Protein AF-A0A6N8BB04-F1 (afdb_monomer)

Radius of gyration: 22.33 Å; Cα contacts (8 Å, |Δi|>4): 309; chains: 1; bounding box: 51×30×57 Å

Solvent-accessible surface area (backbone atoms only — not comparable to full-atom values): 10367 Å² total; per-residue (Å²): 115,42,50,53,73,48,21,60,46,44,4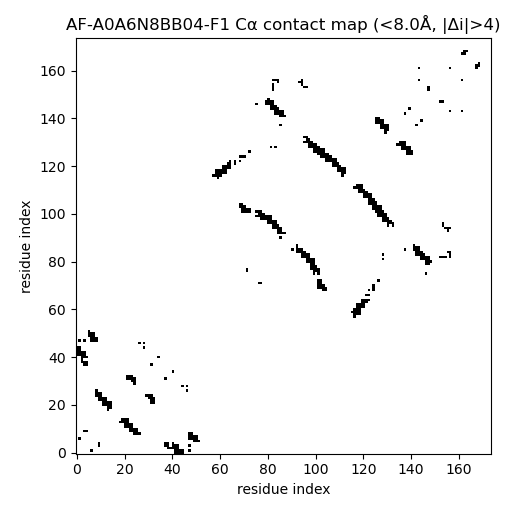5,85,44,65,46,99,80,69,79,45,77,42,42,39,36,78,77,64,83,52,79,37,71,78,52,88,57,49,87,77,38,66,41,87,56,94,81,67,41,70,65,63,92,69,84,84,79,73,72,74,45,76,45,73,58,87,73,67,65,61,43,81,42,94,95,54,54,66,69,39,42,25,32,36,25,47,69,54,74,94,52,69,65,45,53,39,68,24,34,29,67,25,16,33,58,78,46,76,47,77,49,70,42,84,87,74,22,34,32,39,37,39,75,39,64,37,44,33,26,40,25,72,91,79,72,42,75,47,45,45,93,54,34,52,70,47,80,41,89,53,81,81,56,68,57,72,70,46,69,66,62,52,56,65,35,70,68,50,44,50,66,75,73,108

Nearest PDB structures (foldseek):
  4x2w-assembly2_B  TM=4.189E-01  e=6.435E-01  Murine norovirus 1
  7r0d-assembly1_AAA  TM=2.192E-01  e=7.817E+00  Homo sapiens

Structure (mmCIF, N/CA/C/O backbone):
data_AF-A0A6N8BB04-F1
#
_entry.id   AF-A0A6N8BB04-F1
#
loop_
_atom_site.group_PDB
_atom_site.id
_atom_site.type_symbol
_atom_site.label_atom_id
_atom_site.label_alt_id
_atom_site.label_comp_id
_atom_site.label_asym_id
_atom_site.label_entity_id
_atom_site.label_seq_id
_atom_site.pdbx_PDB_ins_code
_atom_site.Cartn_x
_atom_site.Cartn_y
_atom_site.Cartn_z
_atom_site.occupancy
_atom_site.B_iso_or_equiv
_atom_site.auth_seq_id
_atom_site.auth_comp_id
_atom_site.auth_asym_id
_atom_site.auth_atom_id
_atom_site.pdbx_PDB_model_num
ATOM 1 N N . MET A 1 1 ? 20.811 9.110 -29.243 1.00 85.19 1 MET A N 1
ATOM 2 C CA . MET A 1 1 ? 21.400 8.880 -27.906 1.00 85.19 1 MET A CA 1
ATOM 3 C C . MET A 1 1 ? 20.300 8.604 -26.891 1.00 85.19 1 MET A C 1
ATOM 5 O O . MET A 1 1 ? 19.344 9.369 -26.818 1.00 85.19 1 MET A O 1
ATOM 9 N N . ALA A 1 2 ? 20.439 7.516 -26.143 1.00 89.75 2 ALA A N 1
ATOM 10 C CA . ALA A 1 2 ? 19.583 7.096 -25.044 1.00 89.75 2 ALA A CA 1
ATOM 11 C C . ALA A 1 2 ? 19.905 7.868 -23.760 1.00 89.75 2 ALA A C 1
ATOM 13 O O . ALA A 1 2 ? 21.065 8.198 -23.519 1.00 89.75 2 ALA A O 1
ATOM 14 N N . LYS A 1 3 ? 18.889 8.121 -22.931 1.00 94.00 3 LYS A N 1
ATOM 15 C CA . LYS A 1 3 ? 19.053 8.691 -21.591 1.00 94.00 3 LYS A CA 1
ATOM 16 C C . LYS A 1 3 ? 18.949 7.589 -20.532 1.00 94.00 3 LYS A C 1
ATOM 18 O O . LYS A 1 3 ? 17.915 6.924 -20.456 1.00 94.00 3 LYS A O 1
ATOM 23 N N . CYS A 1 4 ? 19.996 7.375 -19.739 1.00 92.06 4 CYS A N 1
ATOM 24 C CA . CYS A 1 4 ? 20.040 6.248 -18.799 1.00 92.06 4 CYS A CA 1
ATOM 25 C C . CYS A 1 4 ? 19.021 6.372 -17.659 1.00 92.06 4 CYS A C 1
ATOM 27 O O . CYS A 1 4 ? 18.408 5.366 -17.309 1.00 92.06 4 CYS A O 1
ATOM 29 N N . ASP A 1 5 ? 18.753 7.585 -17.167 1.00 91.88 5 ASP A N 1
ATOM 30 C CA . ASP A 1 5 ? 17.717 7.869 -16.159 1.00 91.88 5 ASP A CA 1
ATOM 31 C C . ASP A 1 5 ? 16.313 7.408 -16.590 1.00 91.88 5 ASP A C 1
ATOM 33 O O . ASP A 1 5 ? 15.475 7.067 -15.751 1.00 91.88 5 ASP A O 1
ATOM 37 N N . ARG A 1 6 ? 16.053 7.346 -17.901 1.00 93.81 6 ARG A N 1
ATOM 38 C CA . ARG A 1 6 ? 14.779 6.904 -18.494 1.00 93.81 6 ARG A CA 1
ATOM 39 C C . ARG A 1 6 ? 14.745 5.423 -18.855 1.00 93.81 6 ARG A C 1
ATOM 41 O O . ARG A 1 6 ? 13.716 4.949 -19.331 1.00 93.81 6 ARG A O 1
ATOM 48 N N . CYS A 1 7 ? 15.840 4.698 -18.668 1.00 94.06 7 CYS A N 1
ATOM 49 C CA . CYS A 1 7 ? 15.947 3.299 -19.055 1.00 94.06 7 CYS A CA 1
ATOM 50 C C . CYS A 1 7 ? 15.435 2.378 -17.938 1.00 94.06 7 CYS A C 1
ATOM 52 O O . CYS A 1 7 ? 15.806 2.544 -16.780 1.00 94.06 7 CYS A O 1
ATOM 54 N N . ARG A 1 8 ? 14.642 1.354 -18.271 1.00 91.75 8 ARG A N 1
ATOM 55 C CA . ARG A 1 8 ? 14.213 0.288 -17.336 1.00 91.75 8 ARG A CA 1
ATOM 56 C C . ARG A 1 8 ? 15.356 -0.594 -16.876 1.00 91.75 8 ARG A C 1
ATOM 58 O O . ARG A 1 8 ? 15.262 -1.239 -15.843 1.00 91.75 8 ARG A O 1
ATOM 65 N N . ASN A 1 9 ? 16.420 -0.635 -17.669 1.00 93.69 9 ASN A N 1
ATOM 66 C CA . ASN A 1 9 ? 17.630 -1.360 -17.326 1.00 93.69 9 ASN A CA 1
ATOM 67 C C . ASN A 1 9 ? 18.529 -0.562 -16.368 1.00 93.69 9 ASN A C 1
ATOM 69 O O . ASN A 1 9 ? 19.615 -1.040 -16.059 1.00 93.69 9 ASN A O 1
ATOM 73 N N . MET A 1 10 ? 18.127 0.641 -15.938 1.00 93.25 10 MET A N 1
ATOM 74 C CA . MET A 1 10 ? 18.780 1.356 -14.846 1.00 93.25 10 MET A CA 1
ATOM 75 C C . MET A 1 10 ? 18.111 0.976 -13.528 1.00 93.25 10 MET A C 1
ATOM 77 O O . MET A 1 10 ? 16.905 1.164 -13.371 1.00 93.25 10 MET A O 1
ATOM 81 N N . ASP A 1 11 ? 18.909 0.488 -12.589 1.00 91.00 11 ASP A N 1
ATOM 82 C CA . ASP A 1 11 ? 18.474 0.173 -11.235 1.00 91.00 11 ASP A CA 1
ATOM 83 C C . ASP A 1 11 ? 19.105 1.131 -10.224 1.00 91.00 11 ASP A C 1
ATOM 85 O O . ASP A 1 11 ? 20.186 1.685 -10.460 1.00 91.00 11 ASP A O 1
ATOM 89 N N . ILE A 1 12 ? 18.425 1.299 -9.095 1.00 89.94 12 ILE A N 1
ATOM 90 C CA . ILE A 1 12 ? 18.925 2.037 -7.940 1.00 89.94 12 ILE A CA 1
ATOM 91 C C . ILE A 1 12 ? 19.382 1.012 -6.912 1.00 89.94 12 ILE A C 1
ATOM 93 O O . ILE A 1 12 ? 18.606 0.180 -6.443 1.00 89.94 12 ILE A O 1
ATOM 97 N N . LYS A 1 13 ? 20.656 1.077 -6.547 1.00 88.31 13 LYS A N 1
ATOM 98 C CA . LYS A 1 13 ? 21.251 0.219 -5.528 1.00 88.31 13 LYS A CA 1
ATOM 99 C C . LYS A 1 13 ? 21.681 1.053 -4.334 1.00 88.31 13 LYS A C 1
ATOM 101 O O . LYS A 1 13 ? 22.031 2.224 -4.463 1.00 88.31 13 LYS A O 1
ATOM 106 N N . PHE A 1 14 ? 21.705 0.400 -3.181 1.00 85.69 14 PHE A N 1
ATOM 107 C CA . PHE A 1 14 ? 22.260 0.955 -1.958 1.00 85.69 14 PHE A CA 1
ATOM 108 C C . PHE A 1 14 ? 23.604 0.296 -1.654 1.00 85.69 14 PHE A C 1
ATOM 110 O O . PHE A 1 14 ? 23.843 -0.869 -1.998 1.00 85.69 14 PHE A O 1
ATOM 117 N N . ASP A 1 15 ? 24.505 1.049 -1.036 1.00 83.38 15 ASP A N 1
ATOM 118 C CA . ASP A 1 15 ? 25.704 0.494 -0.427 1.00 83.38 15 ASP A CA 1
ATOM 119 C C . ASP A 1 15 ? 25.351 -0.428 0.756 1.00 83.38 15 ASP A C 1
ATOM 121 O O . ASP A 1 15 ? 24.207 -0.523 1.206 1.00 83.38 15 ASP A O 1
ATOM 125 N N . LYS A 1 16 ? 26.349 -1.160 1.262 1.00 83.06 16 LYS A N 1
ATOM 126 C CA . LYS A 1 16 ? 26.143 -2.114 2.365 1.00 83.06 16 LYS A CA 1
ATOM 127 C C . LYS A 1 16 ? 25.685 -1.443 3.664 1.00 83.06 16 LYS A C 1
ATOM 129 O O . LYS A 1 16 ? 25.117 -2.122 4.512 1.00 83.06 16 LYS A O 1
ATOM 134 N N . SER A 1 17 ? 25.965 -0.154 3.828 1.00 79.31 17 SER A N 1
ATOM 135 C CA . SER A 1 17 ? 25.565 0.648 4.983 1.00 79.31 17 SER A CA 1
ATOM 136 C C . SER A 1 17 ? 24.181 1.281 4.827 1.00 79.31 17 SER A C 1
ATOM 138 O O . SER A 1 17 ? 23.714 1.901 5.777 1.00 79.31 17 SER A O 1
ATOM 140 N N . LEU A 1 18 ? 23.520 1.114 3.671 1.00 75.06 18 LEU A N 1
ATOM 141 C CA . LEU A 1 18 ? 22.265 1.783 3.299 1.00 75.06 18 LEU A CA 1
ATOM 142 C C . LEU A 1 18 ? 22.340 3.318 3.401 1.00 75.06 18 LEU A C 1
ATOM 144 O O . LEU A 1 18 ? 21.319 3.992 3.503 1.00 75.06 18 LEU A O 1
ATOM 148 N N . SER A 1 19 ? 23.554 3.864 3.375 1.00 74.81 19 SER A N 1
ATOM 149 C CA . SER A 1 19 ? 23.847 5.291 3.530 1.00 74.81 19 SER A CA 1
ATOM 150 C C . SER A 1 19 ? 24.105 5.983 2.197 1.00 74.81 19 SER A C 1
ATOM 152 O O . SER A 1 19 ? 24.035 7.205 2.108 1.00 74.81 19 SER A O 1
ATOM 154 N N . GLY A 1 20 ? 24.446 5.209 1.168 1.00 80.06 20 GLY A N 1
ATOM 155 C CA . GLY A 1 20 ? 24.812 5.700 -0.151 1.00 80.06 20 GLY A CA 1
ATOM 156 C C . GLY A 1 20 ? 23.990 5.019 -1.233 1.00 80.06 20 GLY A C 1
ATOM 157 O O . GLY A 1 20 ? 23.881 3.794 -1.270 1.00 80.06 20 GLY A O 1
ATOM 158 N N . MET A 1 21 ? 23.431 5.824 -2.132 1.00 86.25 21 MET A N 1
ATOM 159 C CA . MET A 1 21 ? 22.678 5.373 -3.298 1.00 86.25 21 MET A CA 1
ATOM 160 C C . MET A 1 21 ? 23.546 5.494 -4.556 1.00 86.25 21 MET A C 1
ATOM 162 O O . MET A 1 21 ? 24.229 6.500 -4.742 1.00 86.25 21 MET A O 1
ATOM 166 N N . TYR A 1 22 ? 23.510 4.494 -5.435 1.00 87.81 22 TYR A N 1
ATOM 167 C CA . TYR A 1 22 ? 24.170 4.546 -6.741 1.00 87.81 22 TYR A CA 1
ATOM 168 C C . TYR A 1 22 ? 23.318 3.904 -7.835 1.00 87.81 22 TYR A C 1
ATOM 170 O O . TYR A 1 22 ? 22.450 3.071 -7.573 1.00 87.81 22 TYR A O 1
ATOM 178 N N . TYR A 1 23 ? 23.599 4.286 -9.078 1.00 91.44 23 TYR A N 1
ATOM 179 C CA . TYR A 1 23 ? 22.926 3.753 -10.256 1.00 91.44 23 TYR A CA 1
ATOM 180 C C . TYR A 1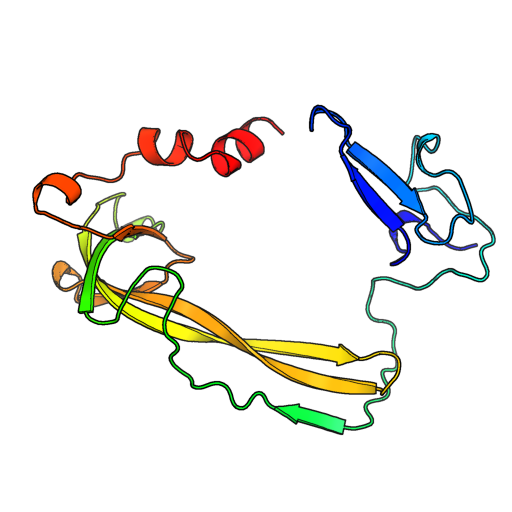 23 ? 23.729 2.610 -10.870 1.00 91.44 23 TYR A C 1
ATOM 182 O O . TYR A 1 23 ? 24.961 2.641 -10.909 1.00 91.44 23 TYR A O 1
ATOM 190 N N . GLU A 1 24 ? 23.029 1.610 -11.394 1.00 93.56 24 GLU A N 1
ATOM 191 C CA . GLU A 1 24 ? 23.631 0.475 -12.091 1.00 93.56 24 GLU A CA 1
ATOM 192 C C . GLU A 1 24 ? 22.865 0.160 -13.377 1.00 93.56 24 GLU A C 1
ATOM 194 O O . GLU A 1 24 ? 21.637 0.220 -13.419 1.00 93.56 24 GLU A O 1
ATOM 199 N N . CYS A 1 25 ? 23.589 -0.179 -14.448 1.00 94.06 25 CYS A N 1
ATOM 200 C CA . CYS A 1 25 ? 22.979 -0.719 -15.656 1.00 94.06 25 CYS A CA 1
ATOM 201 C C . CYS A 1 25 ? 22.882 -2.245 -15.533 1.00 94.06 25 CYS A C 1
ATOM 203 O O . CYS A 1 25 ? 23.895 -2.933 -15.629 1.00 94.06 25 CYS A O 1
ATOM 205 N N . ILE A 1 26 ? 21.668 -2.788 -15.420 1.00 93.50 26 ILE A N 1
ATOM 206 C CA . ILE A 1 26 ? 21.392 -4.236 -15.329 1.00 93.50 26 ILE A CA 1
ATOM 207 C C . ILE A 1 26 ? 21.959 -5.000 -16.540 1.00 93.50 26 ILE A C 1
ATOM 209 O O . ILE A 1 26 ? 22.302 -6.175 -16.448 1.00 93.50 26 ILE A O 1
ATOM 213 N N . LYS A 1 27 ? 22.062 -4.339 -17.699 1.00 94.31 27 LYS A N 1
ATOM 214 C CA . LYS A 1 27 ? 22.616 -4.926 -18.930 1.00 94.31 27 LYS A CA 1
ATOM 215 C C 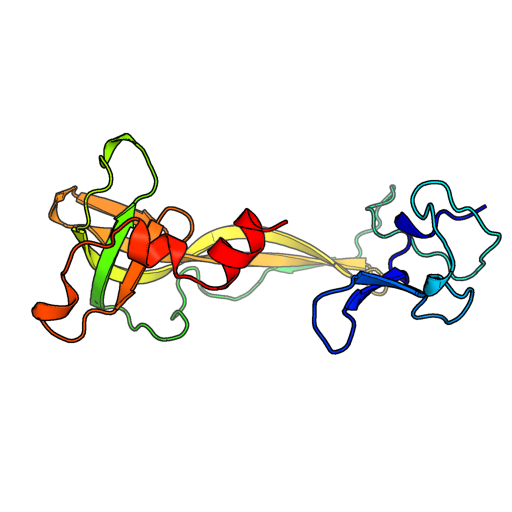. LYS A 1 27 ? 24.136 -4.774 -19.057 1.00 94.31 27 LYS A C 1
ATOM 217 O O . LYS A 1 27 ? 24.684 -5.231 -20.052 1.00 94.31 27 LYS A O 1
ATOM 222 N N . GLY A 1 28 ? 24.803 -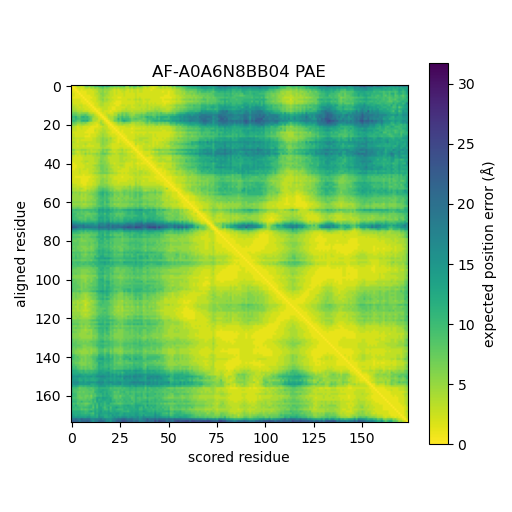4.127 -18.098 1.00 92.12 28 GLY A N 1
ATOM 223 C CA . GLY A 1 28 ? 26.260 -3.964 -18.081 1.00 92.12 28 GLY A CA 1
ATOM 224 C C . GLY A 1 28 ? 26.833 -3.110 -19.217 1.00 92.12 28 GLY A C 1
ATOM 225 O O . GLY A 1 28 ? 28.024 -3.191 -19.486 1.00 92.12 28 GLY A O 1
ATOM 226 N N . VAL A 1 29 ? 26.008 -2.305 -19.899 1.00 91.44 29 VAL A N 1
ATOM 227 C CA . VAL A 1 29 ? 26.437 -1.518 -21.074 1.00 91.44 29 VAL A CA 1
ATOM 228 C C . VAL A 1 29 ? 27.371 -0.367 -20.685 1.00 91.44 29 VAL A C 1
ATOM 230 O O . VAL A 1 29 ? 28.243 0.017 -21.454 1.00 91.44 29 VAL A O 1
ATOM 233 N N . THR A 1 30 ? 27.192 0.196 -19.491 1.00 89.94 30 THR A N 1
ATOM 234 C CA . THR A 1 30 ? 28.004 1.300 -18.971 1.00 89.94 30 THR A CA 1
ATOM 235 C C . THR A 1 30 ? 28.074 1.223 -17.449 1.00 89.94 30 THR A C 1
ATOM 237 O O . THR A 1 30 ? 27.110 0.798 -16.804 1.00 89.94 30 THR A O 1
ATOM 240 N N . ASP A 1 31 ? 29.188 1.672 -16.871 1.00 90.25 31 ASP A N 1
ATOM 241 C CA . ASP A 1 31 ? 29.326 1.818 -15.422 1.00 90.25 31 ASP A CA 1
ATOM 242 C C . ASP A 1 31 ? 28.653 3.118 -14.960 1.00 90.25 31 ASP A C 1
ATOM 244 O O . ASP A 1 31 ? 29.201 4.212 -15.095 1.00 90.25 31 ASP A O 1
ATOM 248 N N . LEU A 1 32 ? 27.429 2.999 -14.442 1.00 91.19 32 LEU A N 1
ATOM 249 C CA . LEU A 1 32 ? 26.659 4.143 -13.955 1.00 91.19 32 LEU A CA 1
ATOM 250 C C . LEU A 1 32 ? 27.110 4.633 -12.569 1.00 91.19 32 LEU A C 1
ATOM 252 O O . LEU A 1 32 ? 26.733 5.738 -12.185 1.00 91.19 32 LEU A O 1
ATOM 256 N N . LYS A 1 33 ? 27.964 3.892 -11.846 1.00 88.12 33 LYS A N 1
ATOM 257 C CA . LYS A 1 33 ? 28.469 4.316 -10.524 1.00 88.12 33 LYS A CA 1
ATOM 258 C C . LYS A 1 33 ? 29.346 5.560 -10.606 1.00 88.12 33 LYS A C 1
ATOM 260 O O . LYS A 1 33 ? 29.449 6.309 -9.642 1.00 88.12 33 LYS A O 1
ATOM 265 N N . GLN A 1 34 ? 29.989 5.767 -11.753 1.00 84.00 34 GLN A N 1
ATOM 266 C CA . GLN A 1 34 ? 30.899 6.889 -11.990 1.00 84.00 34 GLN A CA 1
ATOM 267 C C . GLN A 1 34 ? 30.192 8.116 -12.584 1.00 84.00 34 GLN A C 1
ATOM 269 O O . GLN A 1 34 ? 30.798 9.182 -12.721 1.00 84.00 34 GLN A O 1
ATOM 274 N N . VAL A 1 35 ? 28.910 7.991 -12.939 1.00 87.81 35 VAL A N 1
ATOM 275 C CA . VAL A 1 35 ? 28.139 9.066 -13.565 1.00 87.81 35 VAL A CA 1
ATOM 276 C C . VAL A 1 35 ? 27.626 10.017 -12.485 1.00 87.81 35 VAL A C 1
ATOM 278 O O . VAL A 1 35 ? 26.748 9.670 -11.703 1.00 87.81 35 VAL A O 1
ATOM 281 N N . LYS A 1 36 ? 28.173 11.239 -12.457 1.00 85.00 36 LYS A N 1
ATOM 282 C CA . LYS A 1 36 ? 27.798 12.273 -11.475 1.00 85.00 36 LYS A CA 1
ATOM 283 C C . LYS A 1 36 ? 26.454 12.944 -11.771 1.00 85.00 36 LYS A C 1
ATOM 285 O O . LYS A 1 36 ? 25.742 13.295 -10.842 1.00 85.00 36 LYS A O 1
ATOM 290 N N . ASP A 1 37 ? 26.127 13.127 -13.050 1.00 89.75 37 ASP A N 1
ATOM 291 C CA . ASP A 1 37 ? 24.889 13.767 -13.510 1.00 89.75 37 ASP A CA 1
ATOM 292 C C . ASP A 1 37 ? 24.117 12.799 -14.414 1.00 89.75 37 ASP A C 1
ATOM 294 O O . ASP A 1 37 ? 24.279 12.779 -15.637 1.00 89.75 37 ASP A O 1
ATOM 298 N N . ILE A 1 38 ? 23.321 11.934 -13.783 1.00 89.00 38 ILE A N 1
ATOM 299 C CA . ILE A 1 38 ? 22.586 10.871 -14.475 1.00 89.00 38 ILE A CA 1
ATOM 300 C C . ILE A 1 38 ? 21.442 11.411 -15.345 1.00 89.00 38 ILE A C 1
ATOM 302 O O . ILE A 1 38 ? 21.116 10.808 -16.366 1.00 89.00 38 ILE A O 1
ATOM 306 N N . GLU A 1 39 ? 20.860 12.557 -14.985 1.00 87.75 39 GLU A N 1
ATOM 307 C CA . GLU A 1 39 ? 19.694 13.148 -15.661 1.00 87.75 39 GLU A CA 1
ATOM 308 C C . GLU A 1 39 ? 20.047 13.694 -17.054 1.00 87.75 39 GLU A C 1
ATOM 310 O O . GLU A 1 39 ? 19.235 13.681 -18.000 1.00 87.75 39 GLU A O 1
ATOM 315 N N . ASN A 1 40 ? 21.293 14.152 -17.200 1.00 90.12 40 ASN A N 1
ATOM 316 C CA . ASN A 1 40 ? 21.838 14.659 -18.455 1.00 90.12 40 ASN A CA 1
ATOM 317 C C . ASN A 1 40 ? 22.731 13.652 -19.189 1.00 90.12 40 ASN A C 1
ATOM 319 O O . ASN A 1 40 ? 23.048 13.873 -20.363 1.00 90.12 40 ASN A O 1
ATOM 323 N N . PHE A 1 41 ? 23.083 12.530 -18.558 1.00 92.31 41 PHE A N 1
ATOM 324 C CA . PHE A 1 41 ? 23.911 11.497 -19.168 1.00 92.31 41 PHE A CA 1
ATOM 325 C C . PHE A 1 41 ? 23.215 10.820 -20.358 1.00 92.31 41 PHE A C 1
ATOM 327 O O . PHE A 1 41 ? 22.111 10.271 -20.256 1.00 92.31 41 PHE A O 1
ATOM 334 N N . LYS A 1 42 ? 23.888 10.852 -21.512 1.00 93.06 42 LYS A N 1
ATOM 335 C CA . LYS A 1 42 ? 23.406 10.307 -22.781 1.00 93.06 42 LYS A CA 1
ATOM 336 C C . LYS A 1 42 ? 24.462 9.413 -23.411 1.00 93.06 42 LYS A C 1
ATOM 338 O O . LYS A 1 42 ? 25.621 9.803 -23.487 1.00 93.06 42 LYS A O 1
ATOM 343 N N . ILE A 1 43 ? 24.041 8.259 -23.917 1.00 93.56 43 ILE A N 1
ATOM 344 C CA . ILE A 1 43 ? 24.923 7.296 -24.591 1.00 93.56 43 ILE A CA 1
ATOM 345 C C . ILE A 1 43 ? 24.274 6.729 -25.847 1.00 93.56 43 ILE A C 1
ATOM 347 O O . ILE A 1 43 ? 23.053 6.760 -26.009 1.00 93.56 43 ILE A O 1
ATOM 351 N N . GLU A 1 44 ? 25.074 6.181 -26.750 1.00 94.62 44 GLU A N 1
ATOM 352 C CA . GLU A 1 44 ? 24.564 5.243 -27.747 1.00 94.62 44 GLU A CA 1
ATOM 353 C C . GLU A 1 44 ? 24.408 3.873 -27.084 1.00 94.62 44 GLU A C 1
ATOM 355 O O . GLU A 1 44 ? 25.346 3.350 -26.491 1.00 94.62 44 GLU A O 1
ATOM 360 N N . CYS A 1 45 ? 23.190 3.332 -27.094 1.00 94.19 45 CYS A N 1
ATOM 361 C CA . CYS A 1 45 ? 22.864 2.082 -26.418 1.00 94.19 45 CYS A CA 1
ATOM 362 C C . CYS A 1 45 ? 21.734 1.383 -27.172 1.00 94.19 45 CYS A C 1
ATOM 364 O O . CYS A 1 45 ? 20.609 1.880 -27.215 1.00 94.19 45 CYS A O 1
ATOM 366 N N . ASP A 1 46 ? 22.040 0.224 -27.749 1.00 94.06 46 ASP A N 1
ATOM 367 C CA . ASP A 1 46 ? 21.093 -0.655 -28.443 1.00 94.06 46 ASP A CA 1
ATOM 368 C C . ASP A 1 46 ? 20.203 -1.447 -27.467 1.00 94.06 46 ASP A C 1
ATOM 370 O O . ASP A 1 46 ? 19.188 -2.012 -27.865 1.00 94.06 46 ASP A O 1
ATOM 374 N N . LYS A 1 47 ? 20.572 -1.487 -26.178 1.00 95.31 47 LYS A N 1
ATOM 375 C CA . LYS A 1 47 ? 19.791 -2.102 -25.089 1.00 95.31 47 LYS A CA 1
ATOM 376 C C . LYS A 1 47 ? 18.900 -1.111 -24.341 1.00 95.31 47 LYS A C 1
ATOM 378 O O . LYS A 1 47 ? 18.392 -1.446 -23.268 1.00 95.31 47 LYS A O 1
ATOM 383 N N . PHE A 1 48 ? 18.749 0.116 -24.834 1.00 94.62 48 PHE A N 1
ATOM 384 C CA . PHE A 1 48 ? 17.847 1.074 -24.208 1.00 94.62 48 PHE A CA 1
ATOM 385 C C . PHE A 1 48 ? 16.400 0.576 -24.297 1.00 94.62 48 PHE A C 1
ATOM 387 O O . PHE A 1 48 ? 15.921 0.236 -25.373 1.00 94.62 48 PHE A O 1
ATOM 394 N N . ASP A 1 49 ? 15.713 0.557 -23.156 1.00 92.06 49 ASP A N 1
ATOM 395 C CA . ASP A 1 49 ? 14.287 0.251 -23.058 1.00 92.06 49 ASP A CA 1
ATOM 396 C C . ASP A 1 49 ? 13.637 1.295 -22.147 1.00 92.06 49 ASP A C 1
ATOM 398 O O . ASP A 1 49 ? 14.006 1.409 -20.976 1.00 92.06 49 ASP A O 1
ATOM 402 N N . SER A 1 50 ? 12.707 2.089 -22.675 1.00 92.00 50 SER A N 1
ATOM 403 C CA . SER A 1 50 ? 12.102 3.211 -21.950 1.00 92.00 50 SER A CA 1
ATOM 404 C C . SER A 1 50 ? 11.260 2.723 -20.773 1.00 92.00 50 SER A C 1
ATOM 406 O O . SER A 1 50 ? 10.437 1.819 -20.924 1.00 92.00 50 SER A O 1
ATOM 408 N N . LYS A 1 51 ? 11.416 3.327 -19.589 1.00 91.38 51 LYS A N 1
ATOM 409 C CA . LYS A 1 51 ? 10.577 3.035 -18.406 1.00 91.38 51 LYS A CA 1
ATOM 410 C C . LYS A 1 51 ? 9.213 3.692 -18.439 1.00 91.38 51 LYS A C 1
ATOM 412 O O . LYS A 1 51 ? 8.342 3.327 -17.655 1.00 91.38 51 LYS A O 1
ATOM 417 N N . TYR A 1 52 ? 9.026 4.615 -19.370 1.00 90.38 52 TYR A N 1
ATOM 418 C CA . TYR A 1 52 ? 7.762 5.288 -19.589 1.00 90.38 52 TYR A CA 1
ATOM 419 C C . TYR A 1 52 ? 6.915 4.541 -20.616 1.00 90.38 52 TYR A C 1
ATOM 421 O O . TYR A 1 52 ? 7.396 3.681 -21.356 1.00 90.38 52 TYR A O 1
ATOM 429 N N . ILE A 1 53 ? 5.626 4.861 -20.622 1.00 87.75 53 ILE A N 1
ATOM 430 C CA . ILE A 1 53 ? 4.692 4.406 -21.644 1.00 87.75 53 ILE A CA 1
ATOM 431 C C . ILE A 1 53 ? 4.984 5.185 -22.927 1.00 87.75 53 ILE A C 1
ATOM 433 O O . ILE A 1 53 ? 5.022 6.414 -22.912 1.00 87.75 53 ILE A O 1
ATOM 437 N N . GLU A 1 54 ? 5.179 4.463 -24.025 1.00 87.50 54 GLU A N 1
ATOM 438 C CA . GLU A 1 54 ? 5.413 5.028 -25.352 1.00 87.50 54 GLU A CA 1
ATOM 439 C C . GLU A 1 54 ? 4.240 4.662 -26.261 1.00 87.50 54 GLU A C 1
ATOM 441 O O . GLU A 1 54 ? 3.762 3.528 -26.243 1.00 87.50 54 GLU A O 1
ATOM 446 N N . TYR A 1 55 ? 3.750 5.640 -27.022 1.00 88.38 55 TYR A N 1
ATOM 447 C CA . TYR A 1 55 ? 2.605 5.474 -27.914 1.00 88.38 55 TYR A CA 1
ATOM 448 C C . TYR A 1 55 ? 3.059 5.268 -29.366 1.00 88.38 55 TYR A C 1
ATOM 450 O O . TYR A 1 55 ? 4.080 5.836 -29.763 1.00 88.38 55 TYR A O 1
ATOM 458 N N . PRO A 1 56 ? 2.282 4.531 -30.184 1.00 91.75 56 PRO A N 1
ATOM 459 C CA . PRO A 1 56 ? 1.020 3.861 -29.846 1.00 91.75 56 PRO A CA 1
ATOM 460 C C . PRO A 1 56 ? 1.214 2.561 -29.048 1.00 91.75 56 PRO A C 1
ATOM 462 O O . PRO A 1 56 ? 2.225 1.876 -29.184 1.00 91.75 56 PRO A O 1
ATOM 465 N N . LEU A 1 57 ? 0.209 2.198 -28.244 1.00 90.62 57 LEU A N 1
ATOM 466 C CA . LEU A 1 57 ? 0.152 0.901 -27.570 1.00 90.62 57 LEU A CA 1
ATOM 467 C C . LEU A 1 57 ? -0.679 -0.083 -28.394 1.00 90.62 57 LEU A C 1
ATOM 469 O O . LEU A 1 57 ? -1.826 0.201 -28.733 1.00 90.62 57 LEU A O 1
ATOM 473 N N . THR A 1 58 ? -0.121 -1.262 -28.653 1.00 93.38 58 THR A N 1
ATOM 474 C CA . THR A 1 58 ? -0.872 -2.408 -29.178 1.00 93.38 58 THR A CA 1
ATOM 475 C C . THR A 1 58 ? -1.321 -3.273 -28.010 1.00 93.38 58 THR A C 1
ATOM 477 O O . THR A 1 58 ? -0.491 -3.619 -27.170 1.00 93.38 58 THR A O 1
ATOM 480 N N . ILE A 1 59 ? -2.609 -3.623 -27.971 1.00 96.06 59 ILE A N 1
ATOM 481 C CA . ILE A 1 59 ? -3.212 -4.494 -26.955 1.00 96.06 59 ILE A CA 1
ATOM 482 C C . ILE A 1 59 ? -3.754 -5.742 -27.652 1.00 96.06 59 ILE A C 1
ATOM 484 O O . ILE A 1 59 ? -4.654 -5.643 -28.483 1.00 96.06 59 ILE A O 1
ATOM 488 N N . ASN A 1 60 ? -3.211 -6.908 -27.307 1.00 97.31 60 ASN A N 1
ATOM 489 C CA . ASN A 1 60 ? -3.618 -8.200 -27.869 1.00 97.31 60 ASN A CA 1
ATOM 490 C C . ASN A 1 60 ? -4.739 -8.872 -27.060 1.00 97.31 60 ASN A C 1
ATOM 492 O O . ASN A 1 60 ? -5.385 -9.793 -27.550 1.00 97.31 60 ASN A O 1
ATOM 496 N N . GLY A 1 61 ? -4.973 -8.427 -25.824 1.00 97.44 61 GLY A N 1
ATOM 497 C CA . GLY A 1 61 ? -6.017 -8.958 -24.953 1.00 97.44 61 GLY A CA 1
ATOM 498 C C . GLY A 1 61 ? -6.122 -8.186 -23.642 1.00 97.44 61 GLY A C 1
ATOM 499 O O . GLY A 1 61 ? -5.203 -7.447 -23.279 1.00 97.44 61 GLY A O 1
ATOM 500 N N . ILE A 1 62 ? -7.245 -8.362 -22.944 1.00 97.38 62 ILE A N 1
ATOM 501 C CA . ILE A 1 62 ? -7.485 -7.810 -21.608 1.00 97.38 62 ILE A CA 1
ATOM 502 C C . ILE A 1 62 ? -7.809 -8.965 -20.666 1.00 97.38 62 ILE A C 1
ATOM 504 O O . ILE A 1 62 ? -8.739 -9.732 -20.913 1.00 97.38 62 ILE A O 1
ATOM 508 N N . GLU A 1 63 ? -7.064 -9.057 -19.574 1.00 97.12 63 GLU A N 1
ATOM 509 C CA . GLU A 1 63 ? -7.290 -10.024 -18.507 1.00 97.12 63 GLU A CA 1
ATOM 510 C C . GLU A 1 63 ? -7.769 -9.297 -17.258 1.00 97.12 63 GLU A C 1
ATOM 512 O O . GLU A 1 63 ? -7.093 -8.409 -16.743 1.00 97.12 63 GLU A O 1
ATOM 517 N N . LEU A 1 64 ? -8.945 -9.674 -16.762 1.00 95.31 64 LEU A N 1
ATOM 518 C CA . LEU A 1 64 ? -9.495 -9.128 -15.526 1.00 95.31 64 LEU A CA 1
ATOM 519 C C . LEU A 1 64 ? -9.143 -10.046 -14.356 1.00 95.31 64 LEU A C 1
ATOM 521 O O . LEU A 1 64 ? -9.313 -11.267 -14.447 1.00 95.31 64 LEU A O 1
ATOM 525 N N . SER A 1 65 ? -8.696 -9.457 -13.248 1.00 87.75 65 SER A N 1
ATOM 526 C CA . SER A 1 65 ? -8.466 -10.191 -12.007 1.00 87.75 65 SER A CA 1
ATOM 527 C C . SER A 1 65 ? -9.751 -10.875 -11.538 1.00 87.75 65 SER A C 1
ATOM 529 O O . SER A 1 65 ? -10.845 -10.303 -11.562 1.00 87.75 65 SER A O 1
ATOM 531 N N . LYS A 1 66 ? -9.593 -12.123 -11.091 1.00 89.88 66 LYS A N 1
ATOM 532 C CA . LYS A 1 66 ? -10.650 -12.923 -10.458 1.00 89.88 66 LYS A CA 1
ATOM 533 C C . LYS A 1 66 ? -10.650 -12.774 -8.935 1.00 89.88 66 LYS A C 1
ATOM 535 O O . LYS A 1 66 ? -11.368 -13.503 -8.255 1.00 89.88 66 LYS A O 1
ATOM 540 N N . GLU A 1 67 ? -9.828 -11.876 -8.399 1.00 89.25 67 GLU A N 1
ATOM 541 C CA . GLU A 1 67 ? -9.760 -11.619 -6.966 1.00 89.25 67 GLU A CA 1
ATOM 542 C C . GLU A 1 67 ? -11.097 -11.075 -6.446 1.00 89.25 67 GLU A C 1
ATOM 544 O O . GLU A 1 67 ? -11.768 -10.286 -7.130 1.00 89.25 67 GLU A O 1
ATOM 549 N N . PRO A 1 68 ? -11.493 -11.479 -5.228 1.00 90.88 68 PRO A N 1
ATOM 550 C CA . PRO A 1 68 ? -12.696 -10.962 -4.601 1.00 90.88 68 PRO A CA 1
ATOM 551 C C . PRO A 1 68 ? -12.550 -9.466 -4.294 1.00 90.88 68 PRO A C 1
ATOM 553 O O . PRO A 1 68 ? -11.450 -8.949 -4.110 1.00 90.88 68 PRO A O 1
ATOM 556 N N . ALA A 1 69 ? -13.682 -8.767 -4.183 1.00 90.44 69 ALA A N 1
ATOM 557 C CA . ALA A 1 69 ? -13.707 -7.357 -3.783 1.00 90.44 69 ALA A CA 1
ATOM 558 C C . ALA A 1 69 ? -13.249 -7.134 -2.329 1.00 90.44 69 ALA A C 1
ATOM 560 O O . ALA A 1 69 ? -12.880 -6.023 -1.966 1.00 90.44 69 ALA A O 1
ATOM 561 N N . ILE A 1 70 ? -13.283 -8.182 -1.502 1.00 91.69 70 ILE A N 1
ATOM 562 C CA . ILE A 1 70 ? -12.798 -8.172 -0.122 1.00 91.69 70 ILE A CA 1
ATOM 563 C C . ILE A 1 70 ? -11.876 -9.373 0.053 1.00 91.69 70 ILE A C 1
ATOM 565 O O . ILE A 1 70 ? -12.269 -10.504 -0.248 1.00 91.69 70 ILE A O 1
ATOM 569 N N . SER A 1 71 ? -10.666 -9.133 0.538 1.00 89.06 71 SER A N 1
ATOM 570 C CA . SER A 1 71 ? -9.672 -10.154 0.853 1.00 89.06 71 SER A CA 1
ATOM 571 C C . SER A 1 71 ? -9.298 -10.104 2.339 1.00 89.06 71 SER A C 1
ATOM 573 O O . SER A 1 71 ? -9.629 -9.162 3.063 1.00 89.06 71 SER A O 1
ATOM 575 N N . GLN A 1 72 ? -8.652 -11.163 2.833 1.00 82.44 72 GLN A N 1
ATOM 576 C CA . GLN A 1 72 ? -8.060 -11.137 4.170 1.00 82.44 72 GLN A CA 1
ATOM 577 C C . GLN A 1 72 ? -6.715 -10.420 4.101 1.00 82.44 72 GLN A C 1
ATOM 579 O O . GLN A 1 72 ? -5.840 -10.844 3.346 1.00 82.44 72 GLN A O 1
ATOM 584 N N . GLY A 1 73 ? -6.550 -9.365 4.896 1.00 73.56 73 GLY A N 1
ATOM 585 C CA . GLY A 1 73 ? -5.279 -8.664 4.985 1.00 73.56 73 GLY A CA 1
ATOM 586 C C . GLY A 1 73 ? -4.225 -9.432 5.769 1.00 73.56 73 GLY A C 1
ATOM 587 O O . GLY A 1 73 ? -4.498 -10.329 6.574 1.00 73.56 73 GLY A O 1
ATOM 588 N N . LEU A 1 74 ? -2.974 -9.054 5.536 1.00 68.00 74 LEU A N 1
ATOM 589 C CA . LEU A 1 74 ? -1.820 -9.623 6.220 1.00 68.00 74 LEU A CA 1
ATOM 590 C C . LEU A 1 74 ? -1.853 -9.261 7.714 1.00 68.00 74 LEU A C 1
ATOM 592 O O . LEU A 1 74 ? -1.674 -8.110 8.100 1.00 68.00 74 LEU A O 1
ATOM 596 N N . GLY A 1 75 ? -2.057 -10.267 8.568 1.00 82.94 75 GLY A N 1
ATOM 597 C CA . GLY A 1 75 ? -1.918 -10.147 10.026 1.00 82.94 75 GLY A CA 1
ATOM 598 C C . GLY A 1 75 ? -3.181 -9.748 10.799 1.00 82.94 75 GLY A C 1
ATOM 599 O O . GLY A 1 75 ? -3.150 -9.787 12.031 1.00 82.94 75 GLY A O 1
ATOM 600 N N . CYS A 1 76 ? -4.291 -9.442 10.119 1.00 89.94 76 CYS A N 1
ATOM 601 C CA . CYS A 1 76 ? -5.597 -9.183 10.737 1.00 89.94 76 CYS A CA 1
ATOM 602 C C . CYS A 1 76 ? -6.683 -10.092 10.148 1.00 89.94 76 CYS A C 1
ATOM 604 O O . CYS A 1 76 ? -6.634 -10.492 8.988 1.00 89.94 76 CYS A O 1
ATOM 606 N N . LYS A 1 77 ? -7.682 -10.426 10.959 1.00 93.00 77 LYS A N 1
ATOM 607 C CA . LYS A 1 77 ? -8.878 -11.181 10.581 1.00 93.00 77 LYS A CA 1
ATOM 608 C C . LYS A 1 77 ? -10.092 -10.278 10.712 1.00 93.00 77 LYS A C 1
ATOM 610 O O . LYS A 1 77 ? -10.155 -9.469 11.633 1.00 93.00 77 LYS A O 1
ATOM 615 N N . THR A 1 78 ? -11.066 -10.426 9.817 1.00 95.06 78 THR A N 1
ATOM 616 C CA . THR A 1 78 ? -12.349 -9.719 9.923 1.00 95.06 78 THR A CA 1
ATOM 617 C C . THR A 1 78 ? -12.933 -9.882 11.329 1.00 95.06 78 THR A C 1
ATOM 619 O O . THR A 1 78 ? -12.998 -10.996 11.849 1.00 95.06 78 THR A O 1
ATOM 622 N N . GLY A 1 79 ? -13.338 -8.770 11.939 1.00 94.69 79 GLY A N 1
ATOM 623 C CA . GLY A 1 79 ? -13.819 -8.702 13.318 1.00 94.69 79 GLY A CA 1
ATOM 624 C C . GLY A 1 79 ? -12.742 -8.384 14.361 1.00 94.69 79 GLY A C 1
ATOM 625 O O . GLY A 1 79 ? -13.102 -8.090 15.497 1.00 94.69 79 GLY A O 1
ATOM 626 N N . ASP A 1 80 ? -11.452 -8.400 14.004 1.00 95.38 80 ASP A N 1
ATOM 627 C CA . ASP A 1 80 ? -10.388 -7.958 14.909 1.00 95.38 80 ASP A CA 1
ATOM 628 C C . ASP A 1 80 ? -10.614 -6.501 15.338 1.00 95.38 80 ASP A C 1
ATOM 630 O O . ASP A 1 80 ? -10.982 -5.640 14.532 1.00 95.38 80 ASP A O 1
ATOM 634 N N . LEU A 1 81 ? -10.347 -6.225 16.615 1.00 96.69 81 LEU A N 1
ATOM 635 C CA . LEU A 1 81 ? -10.354 -4.871 17.151 1.00 96.69 81 LEU A CA 1
ATOM 636 C C . LEU A 1 81 ? -9.071 -4.147 16.752 1.00 96.69 81 LEU A C 1
ATOM 638 O O . LEU A 1 81 ? -7.966 -4.684 16.865 1.00 96.69 81 LEU A O 1
ATOM 642 N N . ILE A 1 82 ? -9.230 -2.913 16.300 1.00 96.25 82 ILE A N 1
ATOM 643 C CA . ILE A 1 82 ? -8.169 -2.063 15.774 1.00 96.25 82 ILE A CA 1
ATOM 644 C C . ILE A 1 82 ? -8.199 -0.739 16.524 1.00 96.25 82 ILE A C 1
ATOM 646 O O . ILE A 1 82 ? -9.266 -0.161 16.710 1.00 96.25 82 ILE A O 1
ATOM 650 N N . LYS A 1 83 ? -7.038 -0.219 16.910 1.00 97.00 83 LYS A N 1
ATOM 651 C CA . LYS A 1 83 ? -6.911 1.205 17.216 1.00 97.00 83 LYS A CA 1
ATOM 652 C C . LYS A 1 83 ? -6.600 1.934 15.926 1.00 97.00 83 LYS A C 1
ATOM 654 O O . LYS A 1 83 ? -5.760 1.473 15.155 1.00 97.00 83 LYS A O 1
ATOM 659 N N . VAL A 1 84 ? -7.278 3.043 15.676 1.00 97.44 84 VAL A N 1
ATOM 660 C CA . VAL A 1 84 ? -7.126 3.801 14.436 1.00 97.44 84 VAL A CA 1
ATOM 661 C C . VAL A 1 84 ? -7.109 5.292 14.725 1.00 97.44 84 VAL A C 1
ATOM 663 O O . VAL A 1 84 ? -8.010 5.816 15.371 1.00 97.44 84 VAL A O 1
ATOM 666 N N . ARG A 1 85 ? -6.085 5.980 14.228 1.00 97.69 85 ARG A N 1
ATOM 667 C CA . ARG A 1 85 ? -5.960 7.435 14.215 1.00 97.69 85 ARG A CA 1
ATOM 668 C C . ARG A 1 85 ? -6.021 7.904 12.757 1.00 97.69 85 ARG A C 1
ATOM 670 O O . ARG A 1 85 ? -5.027 7.774 12.038 1.00 97.69 85 ARG A O 1
ATOM 677 N N . PRO A 1 86 ? -7.184 8.384 12.282 1.00 97.75 86 PRO A N 1
ATOM 678 C CA . PRO A 1 86 ? -7.322 8.931 10.937 1.00 97.75 86 PRO A CA 1
ATOM 679 C C . PRO A 1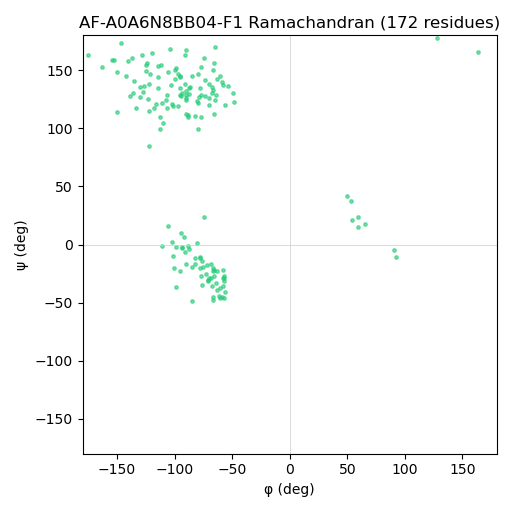 86 ? -6.417 10.149 10.724 1.00 97.75 86 PRO A C 1
ATOM 681 O O . PRO A 1 86 ? -6.231 10.952 11.636 1.00 97.75 86 PRO A O 1
ATOM 684 N N . CYS A 1 87 ? -5.894 10.312 9.508 1.00 96.62 87 CYS A N 1
ATOM 685 C CA . CYS A 1 87 ? -4.979 11.411 9.187 1.00 96.62 87 CYS A CA 1
ATOM 686 C C . CYS A 1 87 ? -5.686 12.740 8.864 1.00 96.62 87 CYS A C 1
ATOM 688 O O . CYS A 1 87 ? -5.031 13.776 8.838 1.00 96.62 87 CYS A O 1
ATOM 690 N N . ALA A 1 88 ? -6.992 12.733 8.567 1.00 96.19 88 ALA A N 1
ATOM 691 C CA . ALA A 1 88 ? -7.701 13.954 8.181 1.00 96.19 88 ALA A CA 1
ATOM 692 C C . ALA A 1 88 ? -7.933 14.891 9.380 1.00 96.19 88 ALA A C 1
ATOM 694 O O . ALA A 1 88 ? -8.288 14.444 10.472 1.00 96.19 88 ALA A O 1
ATOM 695 N N . GLU A 1 89 ? -7.800 16.200 9.147 1.00 95.69 89 GLU A N 1
ATOM 696 C CA . GLU A 1 89 ? -7.877 17.242 10.184 1.00 95.69 89 GLU A CA 1
ATOM 697 C C . GLU A 1 89 ? -9.199 17.234 10.969 1.00 95.69 89 GLU A C 1
ATOM 699 O O . GLU A 1 89 ? -9.203 17.527 12.164 1.00 95.69 89 GLU A O 1
ATOM 704 N N . GLU A 1 90 ? -10.311 16.833 10.334 1.00 95.94 90 GLU A N 1
ATOM 705 C CA . GLU A 1 90 ? -11.637 16.749 10.971 1.00 95.94 90 GLU A CA 1
ATOM 706 C C . GLU A 1 90 ? -11.667 15.821 12.200 1.00 95.94 90 GLU A C 1
ATOM 708 O O . GLU A 1 90 ? -12.524 15.977 13.068 1.00 95.94 90 GLU A O 1
ATOM 713 N N . TYR A 1 91 ? -10.719 14.883 12.299 1.00 95.62 91 TYR A N 1
ATOM 714 C CA . TYR A 1 91 ? -10.614 13.938 13.412 1.00 95.62 91 TYR A CA 1
ATOM 715 C C . TYR A 1 91 ? -9.677 14.405 14.526 1.00 95.62 91 TYR A C 1
ATOM 717 O O . TYR A 1 91 ? -9.546 13.703 15.526 1.00 95.62 91 TYR A O 1
ATOM 725 N N . GLN A 1 92 ? -9.029 15.566 14.371 1.00 94.81 92 GLN A N 1
ATOM 726 C CA . GLN A 1 92 ? -8.230 16.226 15.410 1.00 94.81 92 GLN A CA 1
ATOM 727 C C . GLN A 1 92 ? -7.223 15.291 16.096 1.00 94.81 92 GLN A C 1
ATOM 729 O O . GLN A 1 92 ? -7.066 15.320 17.314 1.00 94.81 92 GLN A O 1
ATOM 734 N N . ASN A 1 93 ? -6.555 14.433 15.316 1.00 94.44 93 ASN A N 1
ATOM 735 C CA . ASN A 1 93 ? -5.567 13.470 15.813 1.00 94.44 93 ASN A CA 1
ATOM 736 C C . ASN A 1 93 ? -6.094 12.459 16.849 1.00 94.44 93 ASN A C 1
ATOM 738 O O . ASN A 1 93 ? -5.303 11.775 17.497 1.00 94.44 93 ASN A O 1
ATOM 742 N N . LYS A 1 94 ? -7.414 12.320 16.989 1.00 96.19 94 LYS A N 1
ATOM 743 C CA . LYS A 1 94 ? -8.018 11.386 17.932 1.00 96.19 94 LYS A CA 1
ATOM 744 C C . LYS A 1 94 ? -7.803 9.937 17.485 1.00 96.19 94 LYS A C 1
ATOM 746 O O . LYS A 1 94 ? -7.960 9.601 16.309 1.00 96.19 94 LYS A O 1
ATOM 751 N N . THR A 1 95 ? -7.488 9.074 18.449 1.00 97.56 95 THR A N 1
ATOM 752 C CA . THR A 1 95 ? -7.491 7.620 18.261 1.00 97.56 95 THR A CA 1
ATOM 753 C C . THR A 1 95 ? -8.862 7.058 18.615 1.00 97.56 95 THR A C 1
ATOM 755 O O . THR A 1 95 ? -9.483 7.451 19.601 1.00 97.56 95 THR A O 1
ATOM 758 N N . PHE A 1 96 ? -9.346 6.127 17.801 1.00 97.50 96 PHE A N 1
ATOM 759 C CA . PHE A 1 96 ? -10.636 5.476 17.965 1.00 97.50 96 PHE A CA 1
ATOM 760 C C . PHE A 1 96 ? -10.480 3.960 18.037 1.00 97.50 96 PHE A C 1
ATOM 762 O O . PHE A 1 96 ? -9.548 3.383 17.470 1.00 97.50 96 PHE A O 1
ATOM 769 N N . LEU A 1 97 ? -11.459 3.313 18.667 1.00 97.69 97 LEU A N 1
ATOM 770 C CA . LEU A 1 97 ? -11.694 1.884 18.513 1.00 97.69 97 LEU A CA 1
ATOM 771 C C . LEU A 1 97 ? -12.396 1.622 17.175 1.00 97.69 97 LEU A C 1
ATOM 773 O O . LEU A 1 97 ? -13.437 2.210 16.877 1.00 97.69 97 LEU A O 1
ATOM 777 N N . GLY A 1 98 ? -11.844 0.707 16.393 1.00 97.56 98 GLY A N 1
ATOM 778 C CA . GLY A 1 98 ? -12.383 0.252 15.123 1.00 97.56 98 GLY A CA 1
ATOM 779 C C . GLY A 1 98 ? -12.484 -1.269 15.040 1.00 97.56 98 GLY A C 1
ATOM 780 O O . GLY A 1 98 ? -11.868 -2.001 15.812 1.00 97.56 98 GLY A O 1
ATOM 781 N N . ILE A 1 99 ? -13.272 -1.737 14.077 1.00 97.44 99 ILE A N 1
ATOM 782 C CA . ILE A 1 99 ? -13.469 -3.150 13.750 1.00 97.44 99 ILE A CA 1
ATOM 783 C C . ILE A 1 99 ? -12.940 -3.368 12.337 1.00 97.44 99 ILE A C 1
ATOM 785 O O . ILE A 1 99 ? -13.413 -2.735 11.388 1.00 97.44 99 ILE A O 1
ATOM 789 N N . TYR A 1 100 ? -11.963 -4.255 12.188 1.00 97.25 100 TYR A N 1
ATOM 790 C CA . TYR A 1 100 ? -11.396 -4.588 10.887 1.00 97.25 100 TYR A CA 1
ATOM 791 C C . TYR A 1 100 ? -12.401 -5.380 10.044 1.00 97.25 100 TYR A C 1
ATOM 793 O O . TYR A 1 100 ? -12.913 -6.412 10.479 1.00 97.25 100 TYR A O 1
ATOM 801 N N . LEU A 1 101 ? -12.682 -4.918 8.827 1.00 95.94 101 LEU A N 1
ATOM 802 C CA . LEU A 1 101 ? -13.629 -5.564 7.914 1.00 95.94 101 LEU A CA 1
ATOM 803 C C . LEU A 1 101 ? -12.937 -6.514 6.924 1.00 95.94 101 LEU A C 1
ATOM 805 O O . LEU A 1 101 ? -13.567 -7.449 6.429 1.00 95.94 101 LEU A O 1
ATOM 809 N N . GLY A 1 102 ? -11.646 -6.307 6.675 1.00 95.62 102 GLY A N 1
ATOM 810 C CA . GLY A 1 102 ? -10.889 -6.941 5.598 1.00 95.62 102 GLY A CA 1
ATOM 811 C C . GLY A 1 102 ? -10.167 -5.893 4.756 1.00 95.62 102 GLY A C 1
ATOM 812 O O . GLY A 1 102 ? -10.321 -4.689 4.979 1.00 95.62 102 GLY A O 1
ATOM 813 N N . ASP A 1 103 ? -9.405 -6.356 3.774 1.00 95.25 103 ASP A N 1
ATOM 814 C CA . ASP A 1 103 ? -8.820 -5.492 2.758 1.00 95.25 103 ASP A CA 1
ATOM 815 C C . ASP A 1 103 ? -9.839 -5.363 1.619 1.00 95.25 103 ASP A C 1
ATOM 817 O O . ASP A 1 103 ? -10.147 -6.331 0.921 1.00 95.25 103 ASP A O 1
ATOM 821 N N . ILE A 1 104 ? -10.430 -4.176 1.476 1.00 94.88 104 ILE A N 1
ATOM 822 C CA . ILE A 1 104 ? -11.511 -3.898 0.522 1.00 94.88 104 ILE A CA 1
ATOM 823 C C . ILE A 1 104 ? -10.937 -3.205 -0.711 1.00 94.88 104 ILE A C 1
ATOM 825 O O . ILE A 1 104 ? -10.037 -2.378 -0.596 1.00 94.88 104 ILE A O 1
ATOM 829 N N . ASP A 1 105 ? -11.467 -3.545 -1.883 1.00 94.00 105 ASP A N 1
ATOM 830 C CA . ASP A 1 105 ? -11.155 -2.896 -3.155 1.00 94.00 105 ASP A CA 1
ATOM 831 C C . ASP A 1 105 ? -11.427 -1.382 -3.098 1.00 94.00 105 ASP A C 1
ATOM 833 O O . ASP A 1 105 ? -12.556 -0.942 -2.868 1.00 94.00 105 ASP A O 1
ATOM 837 N N . ILE A 1 106 ? -10.377 -0.594 -3.324 1.00 94.31 106 ILE A N 1
ATOM 838 C CA . ILE A 1 106 ? -10.409 0.871 -3.399 1.00 94.31 106 ILE A CA 1
ATOM 839 C C . ILE A 1 106 ? -10.159 1.393 -4.819 1.00 94.31 106 ILE A C 1
ATOM 841 O O . ILE A 1 106 ? -10.162 2.606 -5.038 1.00 94.31 106 ILE A O 1
ATOM 845 N N . GLY A 1 107 ? -9.923 0.514 -5.793 1.00 93.25 107 GLY A N 1
ATOM 846 C CA . GLY A 1 107 ? -9.676 0.918 -7.167 1.00 93.25 107 GLY A CA 1
ATOM 847 C C . GLY A 1 107 ? -9.051 -0.168 -8.030 1.00 93.25 107 GLY A C 1
ATOM 848 O O . GLY A 1 107 ? -8.491 -1.153 -7.562 1.00 93.25 107 GLY A O 1
ATOM 849 N N . LEU A 1 108 ? -9.097 0.060 -9.339 1.00 93.75 108 LEU A N 1
ATOM 850 C CA . LEU A 1 108 ? -8.467 -0.813 -10.321 1.00 93.75 108 LEU A CA 1
ATOM 851 C C . LEU A 1 108 ? -7.080 -0.287 -10.688 1.00 93.75 108 LEU A C 1
ATOM 853 O O . LEU A 1 108 ? -6.874 0.922 -10.802 1.00 93.75 108 LEU A O 1
ATOM 857 N N . HIS A 1 109 ? -6.147 -1.197 -10.937 1.00 92.88 109 HIS A N 1
ATOM 858 C CA . HIS A 1 109 ? -4.866 -0.881 -11.559 1.00 92.88 109 HIS A CA 1
ATOM 859 C C . HIS A 1 109 ? -4.714 -1.686 -12.848 1.00 92.88 109 HIS A C 1
ATOM 861 O O . HIS A 1 109 ? -5.191 -2.815 -12.944 1.00 92.88 109 HIS A O 1
ATOM 867 N N . ALA A 1 110 ? -4.054 -1.107 -13.848 1.00 93.56 110 ALA A N 1
ATOM 868 C CA . ALA A 1 110 ? -3.815 -1.758 -15.129 1.00 93.56 110 ALA A CA 1
ATOM 869 C C . ALA A 1 110 ? -2.313 -1.831 -15.417 1.00 93.56 110 ALA A C 1
ATOM 871 O O . ALA A 1 110 ? -1.584 -0.864 -15.195 1.00 93.56 110 ALA A O 1
ATOM 872 N N . SER A 1 111 ? -1.856 -2.971 -15.929 1.00 92.31 111 SER A N 1
ATOM 873 C CA . SER A 1 111 ? -0.463 -3.211 -16.305 1.00 92.31 111 SER A CA 1
ATOM 874 C C . SER A 1 111 ? -0.399 -3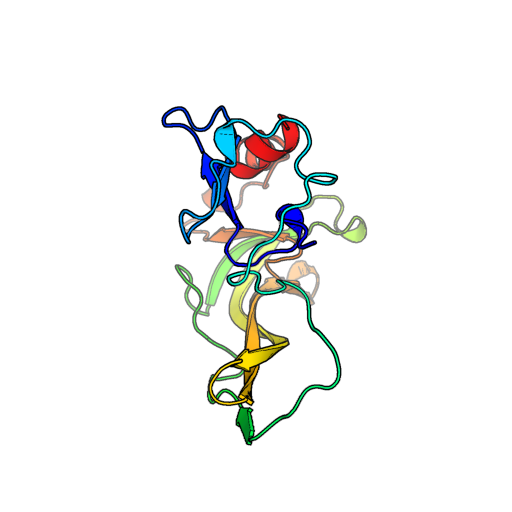.918 -17.653 1.00 92.31 111 SER A C 1
ATOM 876 O O . SER A 1 111 ? -1.088 -4.910 -17.873 1.00 92.31 111 SER A O 1
ATOM 878 N N . LEU A 1 112 ? 0.414 -3.400 -18.575 1.00 92.56 112 LEU A N 1
ATOM 879 C CA . LEU A 1 112 ? 0.603 -3.987 -19.900 1.00 92.56 112 LEU A CA 1
ATOM 880 C C . LEU A 1 112 ? 1.864 -4.851 -19.917 1.00 92.56 112 LEU A C 1
ATOM 882 O O . LEU A 1 112 ? 2.976 -4.340 -19.754 1.00 92.56 112 LEU A O 1
ATOM 886 N N . ASN A 1 113 ? 1.711 -6.142 -20.201 1.00 91.94 113 ASN A N 1
ATOM 887 C CA . ASN A 1 113 ? 2.845 -6.996 -20.527 1.00 91.94 113 ASN A CA 1
ATOM 888 C C . ASN A 1 113 ? 3.396 -6.604 -21.910 1.00 91.94 113 ASN A C 1
ATOM 890 O O . ASN A 1 113 ? 2.683 -6.652 -22.911 1.00 91.94 113 ASN A O 1
ATOM 894 N N . ARG A 1 114 ? 4.669 -6.199 -21.983 1.00 86.88 114 ARG A N 1
ATOM 895 C CA . ARG A 1 114 ? 5.279 -5.702 -23.229 1.00 86.88 114 ARG A CA 1
ATOM 896 C C . ARG A 1 114 ? 5.550 -6.788 -24.263 1.00 86.88 114 ARG A C 1
ATOM 898 O O . ARG A 1 114 ? 5.573 -6.452 -25.446 1.00 86.88 114 ARG A O 1
ATOM 905 N N . ASP A 1 115 ? 5.731 -8.031 -23.839 1.00 90.56 115 ASP A N 1
ATOM 906 C CA . ASP A 1 115 ? 6.062 -9.144 -24.727 1.00 90.56 115 ASP A CA 1
ATOM 907 C C . ASP A 1 115 ? 4.786 -9.727 -25.334 1.00 90.56 115 ASP A C 1
ATOM 909 O O . ASP A 1 115 ? 4.668 -9.859 -26.551 1.00 90.56 115 ASP A O 1
ATOM 913 N N . THR A 1 116 ? 3.785 -9.999 -24.494 1.00 95.50 116 THR A N 1
ATOM 914 C CA . THR A 1 116 ? 2.509 -10.585 -24.933 1.00 95.50 116 THR A CA 1
ATOM 915 C C . THR A 1 116 ? 1.509 -9.543 -25.428 1.00 95.50 116 THR A C 1
ATOM 917 O O . THR A 1 116 ? 0.566 -9.889 -26.140 1.00 95.50 116 THR A O 1
ATOM 920 N N . LYS A 1 117 ? 1.708 -8.269 -25.060 1.00 95.06 117 LYS A N 1
ATOM 921 C CA . LYS A 1 117 ? 0.767 -7.154 -25.266 1.00 95.06 117 LYS A CA 1
ATOM 922 C C . LYS A 1 117 ? -0.591 -7.363 -24.588 1.00 95.06 117 LYS A C 1
ATOM 924 O O . LYS A 1 117 ? -1.587 -6.778 -25.008 1.00 95.06 117 LYS A O 1
ATOM 929 N N . VAL A 1 118 ? -0.649 -8.193 -23.550 1.00 97.06 118 VAL A N 1
ATOM 930 C CA . VAL A 1 118 ? -1.863 -8.392 -22.749 1.00 97.06 118 VAL A CA 1
ATOM 931 C C . VAL A 1 118 ? -1.918 -7.352 -21.633 1.00 97.06 118 VAL A C 1
ATOM 933 O O . VAL A 1 118 ? -0.939 -7.158 -20.909 1.00 97.06 118 VAL A O 1
ATOM 936 N N . LEU A 1 119 ? -3.059 -6.673 -21.514 1.00 96.31 119 LEU A N 1
ATOM 937 C CA . LEU A 1 119 ? -3.354 -5.730 -20.441 1.00 96.31 119 LEU A CA 1
ATOM 938 C C . LEU A 1 119 ? -4.024 -6.472 -19.282 1.00 96.31 119 LEU A C 1
ATOM 940 O O . LEU A 1 119 ? -5.166 -6.909 -19.401 1.00 96.31 119 LEU A O 1
ATOM 944 N N . SER A 1 120 ? -3.339 -6.582 -18.153 1.00 96.50 120 SER A N 1
ATOM 945 C CA . SER A 1 120 ? -3.905 -7.130 -16.923 1.00 96.50 120 SER A CA 1
ATOM 946 C C . SER A 1 120 ? -4.530 -6.005 -16.101 1.00 96.50 120 SER A C 1
ATOM 948 O O . SER A 1 120 ? -3.879 -4.991 -15.846 1.00 96.50 120 SER A O 1
ATOM 950 N N . VAL A 1 121 ? -5.780 -6.180 -15.677 1.00 96.31 121 VAL A N 1
ATOM 951 C CA . VAL A 1 121 ? -6.506 -5.256 -14.799 1.00 96.31 121 VAL A CA 1
ATOM 952 C C . VAL A 1 121 ? -6.738 -5.941 -13.458 1.00 96.31 121 VAL A C 1
ATOM 954 O O . VAL A 1 121 ? -7.520 -6.889 -13.359 1.00 96.31 121 VAL A O 1
ATOM 957 N N . GLY A 1 122 ? -6.037 -5.470 -12.434 1.00 94.00 122 GLY A N 1
ATOM 958 C CA . GLY A 1 122 ? -6.121 -5.958 -11.063 1.00 94.00 122 GLY A CA 1
ATOM 959 C C . GLY A 1 122 ? -6.917 -5.030 -10.153 1.00 94.00 122 GLY A C 1
ATOM 960 O O . GLY A 1 122 ? -7.221 -3.890 -10.512 1.00 94.00 122 GLY A O 1
ATOM 961 N N . ARG A 1 123 ? -7.240 -5.523 -8.956 1.00 93.50 123 ARG A N 1
ATOM 962 C CA . ARG A 1 123 ? -7.848 -4.726 -7.882 1.00 93.50 123 ARG A CA 1
ATOM 963 C C . ARG A 1 123 ? -6.759 -4.257 -6.922 1.00 93.50 123 ARG A C 1
ATOM 965 O O . ARG A 1 123 ? -5.748 -4.931 -6.748 1.00 93.50 123 ARG A O 1
ATOM 972 N N . MET A 1 124 ? -6.934 -3.079 -6.346 1.00 92.62 124 MET A N 1
ATOM 973 C CA . MET A 1 124 ? -6.117 -2.577 -5.248 1.00 92.62 124 MET A CA 1
ATOM 974 C C . MET A 1 124 ? -6.949 -2.655 -3.986 1.00 92.62 124 MET A C 1
ATOM 976 O O . MET A 1 124 ? -7.970 -1.982 -3.883 1.00 92.62 124 MET A O 1
ATOM 980 N N . HIS A 1 125 ? -6.507 -3.449 -3.022 1.00 94.00 125 HIS A N 1
ATOM 981 C CA . HIS A 1 125 ? -7.185 -3.549 -1.740 1.00 94.00 125 HIS A CA 1
ATOM 982 C C . HIS A 1 125 ? -6.506 -2.680 -0.692 1.00 94.00 125 HIS A C 1
ATOM 984 O O . HIS A 1 125 ? -5.301 -2.419 -0.743 1.00 94.00 125 HIS A O 1
ATOM 990 N N . ASN A 1 126 ? -7.288 -2.232 0.279 1.00 95.25 126 ASN A N 1
ATOM 991 C CA . ASN A 1 126 ? -6.778 -1.515 1.431 1.00 95.25 126 ASN A CA 1
ATOM 992 C C . ASN A 1 126 ? -7.541 -1.915 2.698 1.00 95.25 126 ASN A C 1
ATOM 994 O O . ASN A 1 126 ? -8.753 -2.139 2.610 1.00 95.25 126 ASN A O 1
ATOM 998 N N . PRO A 1 127 ? -6.876 -1.969 3.867 1.00 96.19 127 PRO A N 1
ATOM 999 C CA . PRO A 1 127 ? -7.538 -2.204 5.142 1.00 96.19 127 PRO A CA 1
ATOM 1000 C C . PRO A 1 127 ? -8.755 -1.302 5.317 1.00 96.19 127 PRO A C 1
ATOM 1002 O O . PRO A 1 127 ? -8.627 -0.081 5.279 1.00 96.19 127 PRO A O 1
ATOM 1005 N N . ALA A 1 128 ? -9.929 -1.886 5.528 1.00 97.00 128 ALA A N 1
ATOM 1006 C CA . ALA A 1 128 ? -11.140 -1.148 5.848 1.00 97.00 128 ALA A CA 1
ATOM 1007 C C . ALA A 1 128 ? -11.497 -1.356 7.318 1.00 97.00 128 ALA A C 1
ATOM 1009 O O . ALA A 1 128 ? -11.660 -2.486 7.785 1.00 97.00 128 ALA A O 1
ATOM 1010 N N . ILE A 1 129 ? -11.625 -0.255 8.051 1.00 97.75 129 ILE A N 1
ATOM 1011 C CA . ILE A 1 129 ? -11.853 -0.258 9.494 1.00 97.75 129 ILE A CA 1
ATOM 1012 C C . ILE A 1 129 ? -13.145 0.503 9.768 1.00 97.75 129 ILE A C 1
ATOM 1014 O O . ILE A 1 129 ? -13.229 1.706 9.527 1.00 97.75 129 ILE A O 1
ATOM 1018 N N . PHE A 1 130 ? -14.168 -0.180 10.274 1.00 98.38 130 PHE A N 1
ATOM 1019 C CA . PHE A 1 130 ? -15.383 0.492 10.724 1.00 98.38 130 PHE A CA 1
ATOM 1020 C C . PHE A 1 130 ? -15.160 1.103 12.104 1.00 98.38 130 PHE A C 1
ATOM 1022 O O . PHE A 1 130 ? -14.772 0.393 13.027 1.00 98.38 130 PHE A O 1
ATOM 1029 N N . VAL A 1 131 ? -15.437 2.397 12.258 1.00 98.31 131 VAL A N 1
ATOM 1030 C CA . VAL A 1 131 ? -15.309 3.117 13.530 1.00 98.31 131 VAL A CA 1
ATOM 1031 C C . VAL A 1 131 ? -16.707 3.463 14.056 1.00 98.31 131 VAL A C 1
ATOM 1033 O O . VAL A 1 131 ? -17.332 4.393 13.534 1.00 98.31 131 VAL A O 1
ATOM 1036 N N . PRO A 1 132 ? -17.221 2.750 15.081 1.00 98.06 132 PRO A N 1
ATOM 1037 C CA . PRO A 1 132 ? -18.593 2.932 15.558 1.00 98.06 132 PRO A CA 1
ATOM 1038 C C . PRO A 1 132 ? -18.896 4.341 16.072 1.00 98.06 132 PRO A C 1
ATOM 1040 O O . PRO A 1 132 ? -19.988 4.849 15.828 1.00 98.06 132 PRO A O 1
ATOM 1043 N N . GLU A 1 133 ? -17.933 4.985 16.742 1.00 97.69 133 GLU A N 1
ATOM 1044 C CA . GLU A 1 133 ? -18.117 6.311 17.350 1.00 97.69 133 GLU A CA 1
ATOM 1045 C C . GLU A 1 133 ? -18.510 7.372 16.308 1.00 97.69 133 GLU A C 1
ATOM 1047 O O . GLU A 1 133 ? -19.464 8.122 16.505 1.00 97.69 133 GLU A O 1
ATOM 1052 N N . ILE A 1 134 ? -17.817 7.383 15.165 1.00 97.38 134 ILE A N 1
ATOM 1053 C CA . ILE A 1 134 ? -18.040 8.340 14.068 1.00 97.38 134 ILE A CA 1
ATOM 1054 C C . ILE A 1 134 ? -18.900 7.771 12.932 1.00 97.38 134 ILE A C 1
ATOM 1056 O O . ILE A 1 134 ? -19.199 8.487 11.980 1.00 97.38 134 ILE A O 1
ATOM 1060 N N . LYS A 1 135 ? -19.306 6.495 13.017 1.00 97.75 135 LYS A N 1
ATOM 1061 C CA . LYS A 1 135 ? -20.133 5.781 12.024 1.00 97.75 135 LYS A CA 1
ATOM 1062 C C . LYS A 1 135 ? -19.568 5.841 10.597 1.00 97.75 135 LYS A C 1
ATOM 1064 O O . LYS A 1 135 ? -20.322 5.943 9.630 1.00 97.75 135 LYS A O 1
ATOM 1069 N N . LYS A 1 136 ? -18.243 5.773 10.462 1.00 97.75 136 LYS A N 1
ATOM 1070 C CA . LYS A 1 136 ? -17.531 5.823 9.174 1.00 97.75 136 LYS A CA 1
ATOM 1071 C C . LYS A 1 136 ? -16.620 4.609 9.004 1.00 97.75 136 LYS A C 1
ATOM 1073 O O . LYS A 1 136 ? -16.168 4.016 9.983 1.00 97.75 136 LYS A O 1
ATOM 1078 N N . ILE A 1 137 ? -16.344 4.264 7.748 1.00 97.38 137 ILE A N 1
ATOM 1079 C CA . ILE A 1 137 ? -15.238 3.375 7.385 1.00 97.38 137 ILE A CA 1
ATOM 1080 C C . ILE A 1 137 ? -14.009 4.251 7.149 1.00 97.38 137 ILE A C 1
ATOM 1082 O O . ILE A 1 137 ? -14.061 5.192 6.358 1.00 97.38 137 ILE A O 1
ATOM 1086 N N . ILE A 1 138 ? -12.921 3.935 7.840 1.00 97.69 138 ILE A N 1
ATOM 1087 C CA . ILE A 1 138 ? -11.608 4.547 7.667 1.00 97.69 138 ILE A CA 1
ATOM 1088 C C . ILE A 1 138 ? -10.713 3.536 6.956 1.00 97.69 138 ILE A C 1
ATOM 1090 O O . ILE A 1 138 ? -10.621 2.381 7.373 1.00 97.69 138 ILE A O 1
ATOM 1094 N N . TYR A 1 139 ? -10.064 3.971 5.877 1.00 96.81 139 TYR A N 1
ATOM 1095 C CA . TYR A 1 139 ? -9.104 3.144 5.153 1.00 96.81 139 TYR A CA 1
ATOM 1096 C C . TYR A 1 139 ? -7.710 3.234 5.783 1.00 96.8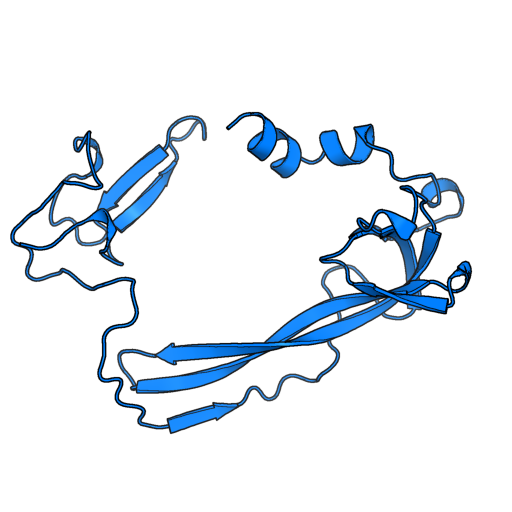1 139 TYR A C 1
ATOM 1098 O O . TYR A 1 139 ? -7.284 4.298 6.244 1.00 96.81 139 TYR A O 1
ATOM 1106 N N . GLY A 1 140 ? -6.975 2.126 5.768 1.00 95.50 140 GLY A N 1
ATOM 1107 C CA . GLY A 1 140 ? -5.617 2.024 6.297 1.00 95.50 140 GLY A CA 1
ATOM 1108 C C . GLY A 1 140 ? -4.634 2.996 5.643 1.00 95.50 140 GLY A C 1
ATOM 1109 O O . GLY A 1 140 ? -3.797 3.557 6.332 1.00 95.50 140 GLY A O 1
ATOM 1110 N N . CYS A 1 141 ? -4.755 3.281 4.343 1.00 94.06 141 CYS A N 1
ATOM 1111 C CA . CYS A 1 141 ? -3.9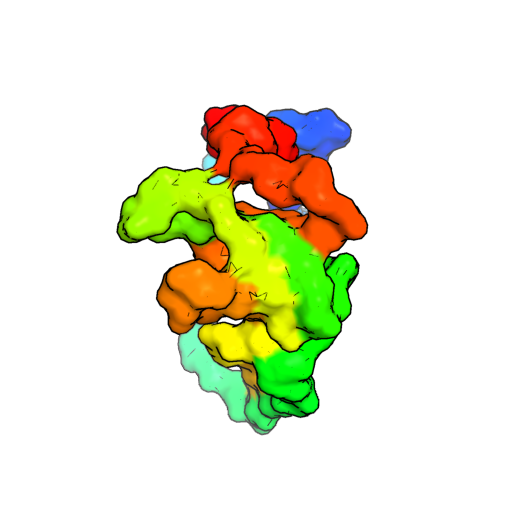15 4.284 3.671 1.00 94.06 141 CYS A CA 1
ATOM 1112 C C . CYS A 1 141 ? -4.192 5.727 4.123 1.00 94.06 141 CYS A C 1
ATOM 1114 O O . CYS A 1 141 ? -3.385 6.612 3.856 1.00 94.06 141 CYS A O 1
ATOM 1116 N N . GLY A 1 142 ? -5.329 5.974 4.778 1.00 95.25 142 GLY A N 1
ATOM 1117 C CA . GLY A 1 142 ? -5.714 7.275 5.328 1.00 95.25 142 GLY A CA 1
ATOM 1118 C C . GLY A 1 142 ? -5.605 7.348 6.851 1.00 95.25 142 GLY A C 1
ATOM 1119 O O . GLY A 1 142 ? -6.234 8.220 7.455 1.00 95.25 142 GLY A O 1
ATOM 1120 N N . SER A 1 143 ? -4.893 6.414 7.488 1.00 96.50 143 SER A N 1
ATOM 1121 C CA . SER A 1 143 ? -4.812 6.340 8.946 1.00 96.50 143 SER A CA 1
ATOM 1122 C C . SER A 1 143 ? -3.542 5.666 9.455 1.00 96.50 143 SER A C 1
ATOM 1124 O O . SER A 1 143 ? -2.916 4.857 8.775 1.00 96.50 143 SER A O 1
ATOM 1126 N N . TRP A 1 144 ? -3.205 5.954 10.707 1.00 96.50 144 TRP A N 1
ATOM 1127 C CA . TRP A 1 144 ? -2.328 5.112 11.511 1.00 96.50 144 TRP A CA 1
ATOM 1128 C C . TRP A 1 144 ? -3.188 4.105 12.256 1.00 96.50 144 TRP A C 1
ATOM 1130 O O . TRP A 1 144 ? -4.203 4.479 12.843 1.00 96.50 144 TRP A O 1
ATOM 1140 N N . TRP A 1 145 ? -2.822 2.829 12.237 1.00 95.44 145 TRP A N 1
ATOM 1141 C CA . TRP A 1 145 ? -3.654 1.803 12.851 1.00 95.44 145 TRP A CA 1
ATOM 1142 C C . TRP A 1 145 ? -2.844 0.598 13.318 1.00 95.44 145 TRP A C 1
ATOM 1144 O O . TRP A 1 145 ? -1.725 0.357 12.865 1.00 95.44 145 TRP A O 1
ATOM 1154 N N . GLY A 1 146 ? -3.417 -0.162 14.247 1.00 93.88 146 GLY A N 1
ATOM 1155 C CA . GLY A 1 146 ? -2.811 -1.388 14.751 1.00 93.88 146 GLY A CA 1
ATOM 1156 C C . GLY A 1 146 ? -3.814 -2.274 15.476 1.00 93.88 146 GLY A C 1
ATOM 1157 O O . GLY A 1 146 ? -4.803 -1.793 16.028 1.00 93.88 146 GLY A O 1
ATOM 1158 N N . LYS A 1 147 ? -3.559 -3.583 15.469 1.00 94.50 147 LYS A N 1
ATOM 1159 C CA . LYS A 1 147 ? -4.402 -4.569 16.149 1.00 94.50 147 LYS A CA 1
ATOM 1160 C C . LYS A 1 147 ? -4.337 -4.405 17.669 1.00 94.50 147 LYS A C 1
ATOM 1162 O O . LYS A 1 147 ? -3.251 -4.278 18.228 1.00 94.50 147 LYS A O 1
ATOM 1167 N N . ILE A 1 148 ? -5.500 -4.466 18.309 1.00 94.12 148 ILE A N 1
ATOM 1168 C CA . ILE A 1 148 ? -5.684 -4.479 19.763 1.00 94.12 148 ILE A CA 1
ATOM 1169 C C . ILE A 1 148 ? -5.777 -5.938 20.212 1.00 94.12 148 ILE A C 1
ATOM 1171 O O . ILE A 1 148 ? -6.568 -6.709 19.660 1.00 94.12 148 ILE A O 1
ATOM 1175 N N . LYS A 1 149 ? -4.967 -6.335 21.194 1.00 90.19 149 LYS A N 1
ATOM 1176 C CA . LYS A 1 149 ? -5.033 -7.663 21.824 1.00 90.19 149 LYS A CA 1
ATOM 1177 C C . LYS A 1 149 ? -5.792 -7.623 23.144 1.00 90.19 149 LYS A C 1
ATOM 1179 O O . LYS A 1 149 ? -6.520 -8.566 23.443 1.00 90.19 149 LYS A O 1
ATOM 1184 N N . ASP A 1 150 ? -5.638 -6.539 23.894 1.00 91.62 150 ASP A N 1
ATOM 1185 C CA . ASP A 1 150 ? -6.343 -6.276 25.146 1.00 91.62 150 ASP A CA 1
ATOM 1186 C C . ASP A 1 150 ? -6.617 -4.774 25.333 1.00 91.62 150 ASP A C 1
ATOM 1188 O O . ASP A 1 150 ? -6.184 -3.943 24.536 1.00 91.62 150 ASP A O 1
ATOM 1192 N N . GLU A 1 151 ? -7.365 -4.412 26.374 1.00 88.56 151 GLU A N 1
ATOM 1193 C CA . GLU A 1 151 ? -7.798 -3.030 26.626 1.00 88.56 151 GLU A CA 1
ATOM 1194 C C . GLU A 1 151 ? -6.636 -2.033 26.758 1.00 88.56 151 GLU A C 1
ATOM 1196 O O . GLU A 1 151 ? -6.788 -0.867 26.388 1.00 88.56 151 GLU A O 1
ATOM 1201 N N . ASN A 1 152 ? -5.454 -2.470 27.212 1.00 88.56 152 ASN A N 1
ATOM 1202 C CA . ASN A 1 152 ? -4.296 -1.585 27.353 1.00 88.56 152 ASN A CA 1
ATOM 1203 C C . ASN A 1 152 ? -3.700 -1.174 26.003 1.00 88.56 152 ASN A C 1
ATOM 1205 O O . ASN A 1 152 ? -2.944 -0.199 25.949 1.00 88.56 152 ASN A O 1
ATOM 1209 N N . ASP A 1 153 ? -4.016 -1.897 24.925 1.00 88.06 153 ASP A N 1
ATOM 1210 C CA . ASP A 1 153 ? -3.548 -1.561 23.583 1.00 88.06 153 ASP A CA 1
ATOM 1211 C C . ASP A 1 153 ? -4.310 -0.373 22.987 1.00 88.06 153 ASP A C 1
ATOM 1213 O O . ASP A 1 153 ? -3.764 0.278 22.094 1.00 88.06 153 ASP A O 1
ATOM 1217 N N . LEU A 1 154 ? -5.504 -0.036 23.501 1.00 88.88 154 LEU A N 1
ATOM 1218 C CA . LEU A 1 154 ? -6.340 1.098 23.064 1.00 88.88 154 LEU A CA 1
ATOM 1219 C C . LEU A 1 154 ? -5.807 2.469 23.541 1.00 88.88 154 LEU A C 1
ATOM 1221 O O . LEU A 1 154 ? -6.544 3.443 23.640 1.00 88.88 154 LEU A O 1
ATOM 1225 N N . LYS A 1 155 ? -4.510 2.577 23.834 1.00 90.75 155 LYS A N 1
ATOM 1226 C CA . LYS A 1 155 ? -3.858 3.873 24.058 1.00 90.75 155 LYS A CA 1
ATOM 1227 C C . LYS A 1 155 ? -3.829 4.688 22.769 1.00 90.75 155 LYS A C 1
ATOM 1229 O O . LYS A 1 155 ? -3.723 4.119 21.675 1.00 90.75 155 LYS A O 1
ATOM 1234 N N . ASP A 1 156 ? -3.861 6.008 22.930 1.00 93.06 156 ASP A N 1
ATOM 1235 C CA . ASP A 1 156 ? -3.725 6.946 21.822 1.00 93.06 156 ASP A CA 1
ATOM 1236 C C . ASP A 1 156 ? -2.458 6.660 21.012 1.00 93.06 156 ASP A C 1
ATOM 1238 O O . ASP A 1 156 ? -1.389 6.412 21.568 1.00 93.06 156 ASP A O 1
ATOM 1242 N N . ILE A 1 157 ? -2.590 6.691 19.687 1.00 94.31 157 ILE A N 1
ATOM 1243 C CA . ILE A 1 157 ? -1.458 6.727 18.766 1.00 94.31 157 ILE A CA 1
ATOM 1244 C C . ILE A 1 157 ? -0.932 8.162 18.772 1.00 94.31 157 ILE A C 1
ATOM 1246 O O . ILE A 1 157 ? -1.586 9.071 18.256 1.00 94.31 157 ILE A O 1
ATOM 1250 N N . THR A 1 158 ? 0.241 8.374 19.347 1.00 95.06 158 THR A N 1
ATOM 1251 C CA . THR A 1 158 ? 0.864 9.696 19.485 1.00 95.06 158 THR A CA 1
ATOM 1252 C C . THR A 1 158 ? 1.750 10.038 18.288 1.00 95.06 158 THR A C 1
ATOM 1254 O O . THR A 1 158 ? 2.070 9.182 17.462 1.00 95.06 158 THR A O 1
ATOM 1257 N N . ASP A 1 159 ? 2.153 11.304 18.180 1.00 94.75 159 ASP A N 1
ATOM 1258 C CA . ASP A 1 159 ? 3.146 11.711 17.177 1.00 94.75 159 ASP A CA 1
ATOM 1259 C C . ASP A 1 159 ? 4.503 11.053 17.439 1.00 94.75 159 ASP A C 1
ATOM 1261 O O . ASP A 1 159 ? 5.169 10.660 16.490 1.00 94.75 159 ASP A O 1
ATOM 1265 N N . ASP A 1 160 ? 4.862 10.817 18.705 1.00 94.62 160 ASP A N 1
ATOM 1266 C CA . ASP A 1 160 ? 6.070 10.073 19.065 1.00 94.62 160 ASP A CA 1
ATOM 1267 C C . ASP A 1 160 ? 6.015 8.623 18.562 1.00 94.62 160 ASP A C 1
ATOM 1269 O O . ASP A 1 160 ? 7.020 8.100 18.079 1.00 94.62 160 ASP A O 1
ATOM 1273 N N . ASP A 1 161 ? 4.855 7.959 18.631 1.00 93.06 161 ASP A N 1
ATOM 1274 C CA . ASP A 1 161 ? 4.690 6.607 18.079 1.00 93.06 161 ASP A CA 1
ATOM 1275 C C . ASP A 1 161 ? 4.933 6.596 16.564 1.00 93.06 161 ASP A C 1
ATOM 1277 O O . ASP A 1 161 ? 5.644 5.728 16.051 1.00 93.06 161 ASP A O 1
ATOM 1281 N N . ILE A 1 162 ? 4.375 7.583 15.856 1.00 93.56 162 ILE A N 1
ATOM 1282 C CA . ILE A 1 162 ? 4.500 7.748 14.401 1.00 93.56 162 ILE A CA 1
ATOM 1283 C C . ILE A 1 162 ? 5.946 8.075 14.018 1.00 93.56 162 ILE A C 1
ATOM 1285 O O . ILE A 1 162 ? 6.525 7.433 13.140 1.00 93.56 162 ILE A O 1
ATOM 1289 N N . ASP A 1 163 ? 6.560 9.022 14.717 1.00 94.44 163 ASP A N 1
ATOM 1290 C CA . ASP A 1 163 ? 7.933 9.471 14.499 1.00 94.44 163 ASP A CA 1
ATOM 1291 C C . ASP A 1 163 ? 8.951 8.380 14.801 1.00 94.44 163 ASP A C 1
ATOM 1293 O O . ASP A 1 163 ? 10.067 8.398 14.279 1.00 94.44 163 ASP A O 1
ATOM 1297 N N . ASN A 1 164 ? 8.564 7.389 15.602 1.00 93.38 164 ASN A N 1
ATOM 1298 C CA . ASN A 1 164 ? 9.391 6.235 15.883 1.00 93.38 164 ASN A CA 1
ATOM 1299 C C . ASN A 1 164 ? 9.349 5.137 14.817 1.00 93.38 164 ASN A C 1
ATOM 1301 O O . ASN A 1 164 ? 10.240 4.276 14.827 1.00 93.38 164 ASN A O 1
ATOM 1305 N N . VAL A 1 165 ? 8.416 5.196 13.862 1.00 91.62 165 VAL A N 1
ATOM 1306 C CA . VAL A 1 165 ? 8.335 4.257 12.738 1.00 91.62 165 VAL A CA 1
ATOM 1307 C C . VAL A 1 165 ? 9.535 4.438 11.802 1.00 91.62 165 VAL A C 1
ATOM 1309 O O . VAL A 1 165 ? 9.856 5.543 11.368 1.00 91.62 165 VAL A O 1
ATOM 1312 N N . TRP A 1 166 ? 10.212 3.337 11.456 1.00 89.94 166 TRP A N 1
ATOM 1313 C CA . TRP A 1 166 ? 11.504 3.373 10.753 1.00 89.94 166 TRP A CA 1
ATOM 1314 C C . TRP A 1 166 ? 11.472 4.156 9.430 1.00 89.94 166 TRP A C 1
ATOM 1316 O O . TRP A 1 166 ? 12.392 4.922 9.151 1.00 89.94 166 TRP A O 1
ATOM 1326 N N . TYR A 1 167 ? 10.412 4.007 8.628 1.00 86.44 167 TYR A N 1
ATOM 1327 C CA . TYR A 1 167 ? 10.305 4.708 7.347 1.00 86.44 167 TYR A CA 1
ATOM 1328 C C . TYR A 1 167 ? 9.925 6.179 7.525 1.00 86.44 167 TYR A C 1
ATOM 1330 O O . TYR A 1 167 ? 10.320 7.001 6.706 1.00 86.44 167 TYR A O 1
ATOM 1338 N N . VAL A 1 168 ? 9.227 6.540 8.608 1.00 90.75 168 VAL A N 1
ATOM 1339 C CA . VAL A 1 168 ? 8.970 7.946 8.957 1.00 90.75 168 VAL A CA 1
ATOM 1340 C C . VAL A 1 168 ? 10.287 8.629 9.324 1.00 90.75 168 VAL A C 1
ATOM 1342 O O . VAL A 1 168 ? 10.585 9.696 8.790 1.00 90.75 168 VAL A O 1
ATOM 1345 N N . LYS A 1 169 ? 11.131 7.977 10.137 1.00 89.81 169 LYS A N 1
ATOM 1346 C CA . LYS A 1 169 ? 12.493 8.457 10.446 1.00 89.81 169 LYS A CA 1
ATOM 1347 C C . LYS A 1 169 ? 13.336 8.641 9.190 1.00 89.81 169 LYS A C 1
ATOM 1349 O O . LYS A 1 169 ? 13.994 9.663 9.041 1.00 89.81 16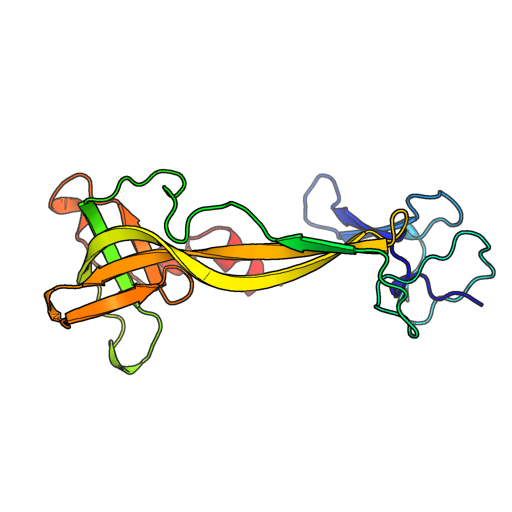9 LYS A O 1
ATOM 1354 N N . MET A 1 170 ? 13.307 7.660 8.290 1.00 87.44 170 MET A N 1
ATOM 1355 C CA . MET A 1 170 ? 14.045 7.723 7.029 1.00 87.44 170 MET A CA 1
ATOM 1356 C C . MET A 1 170 ? 13.589 8.908 6.166 1.00 87.44 170 MET A C 1
ATOM 1358 O O . MET A 1 170 ? 14.427 9.649 5.671 1.00 87.44 170 MET A O 1
ATOM 1362 N N . LEU A 1 171 ? 12.277 9.119 6.014 1.00 86.81 171 LEU A N 1
ATOM 1363 C CA . LEU A 1 171 ? 11.730 10.205 5.193 1.00 86.81 171 LEU A CA 1
ATOM 1364 C C . LEU A 1 171 ? 11.991 11.601 5.770 1.00 86.81 171 LEU A C 1
ATOM 1366 O O . LEU A 1 171 ? 12.088 12.549 5.003 1.00 86.81 171 LEU A O 1
ATOM 1370 N N . LYS A 1 172 ? 12.109 11.736 7.096 1.00 84.50 172 LYS A N 1
ATOM 1371 C CA . LYS A 1 172 ? 12.462 13.006 7.756 1.00 84.50 172 LYS A CA 1
ATOM 1372 C C . LYS A 1 172 ? 13.958 13.340 7.685 1.00 84.50 172 LYS A C 1
ATOM 1374 O O . LYS A 1 172 ? 14.317 14.496 7.878 1.00 84.50 172 LYS A O 1
ATOM 1379 N N . ASN A 1 173 ? 14.807 12.339 7.446 1.00 72.69 173 ASN A N 1
ATOM 1380 C CA . ASN A 1 173 ? 16.267 12.471 7.410 1.00 72.69 173 ASN A CA 1
ATOM 1381 C C . ASN A 1 173 ? 16.852 12.502 5.982 1.00 72.69 173 ASN A C 1
ATOM 1383 O O . ASN A 1 173 ? 18.075 12.548 5.846 1.00 72.69 173 ASN A O 1
ATOM 1387 N N . ASN A 1 174 ? 16.001 12.457 4.950 1.00 53.22 174 ASN A N 1
ATOM 1388 C CA . ASN A 1 174 ? 16.355 12.648 3.537 1.00 53.22 174 ASN A CA 1
ATOM 1389 C C . ASN A 1 174 ? 16.042 14.078 3.090 1.00 53.22 174 ASN A C 1
ATOM 1391 O O . ASN A 1 174 ? 16.751 14.561 2.182 1.00 53.22 174 ASN A O 1
#

Secondary structure (DSSP, 8-state):
-EEGGGBTTEEEEE-TTS--EEEEETT-SS-GGG-S-TTT-EE--TT--BSS--SSPP--EEEE----SEE--TT--TT-EEEEEE-SGGGTT--EEEEEEEEEEEEEEEEE-TTT-EEEEEEEEEEEEEETTTTEEEEGGGEEEEE-SSGGGG----HHHHHTSHHHHHHH--

Mean predicted aligned error: 6.85 Å

Foldseek 3Di:
DDQLVFFPQKDWDADPVSPDIWIDRVVNPDGRRPPPCSRPDDDDDPNGDGPDDDDDQDAPEEAEDPDDQFAADDPDDFQFWKWKQFQDCVSVRWIAIWTWHGFGFPDWDWDADPPNNYIYIYTHTFTWTQGVVVRDTDTPVRIDMDTDPDPVVNDRCDVVNVCPPPVVVVVVVD

Sequence (174 aa):
MAKCDRCRNMDIKFDKSLSGMYYECIKGVTDLKQVKDIENFKIECDKFDSKYIEYPLTINGIELSKEPAISQGLGCKTGDLIKVRPCAEEYQNKTFLGIYLGDIDIGLHASLNRDTKVLSVGRMHNPAIFVPEIKKIIYGCGSWWGKIKDENDLKDITDDDIDNVWYVKMLKNN

pLDDT: mean 91.93, std 5.93, range [53.22, 98.38]